Protein AF-A0A8K0CEU7-F1 (afdb_monomer_lite)

InterPro domains:
  IPR009057 Homedomain-like superfamily [SSF46689] (6-70)
  IPR036388 Winged helix-like DNA-binding domain superfamily [G3DSA:1.10.10.10] (8-82)

Organism: Ignelater luminosus (NCBI:txid2038154)

Foldseek 3Di:
DDPLLVVLLVQLVVVCVVPVPDDLVVSCVVSVHDSVSSVVSVVVVVLVVCVVVPDPPSDRDPPPVVVVVVVVVVVVVVVVVVVVVVVVVVVVVVVVVVVVVVVVVVVVVVVVVVD

Secondary structure (DSSP, 8-state):
--HHHHHHHHHHHHHHHH-TT--HHHHHHHTTS-HHHHHHHHHHHHHHHHHTTS-TTSS----HHHHHHHHHHHHHHHHHHHHHHHHHHHHHHHHHHHHHHHHHHHHHHHHHTT-

Sequence (115 aa):
MSSNEQDVRQTVLRKWTENPLIATSELAKICKTSQRTVQRCLKKFRNTATIDRKSRDGRPTRSSDKIIEKKKRRKKYQGLKDATEKEQQQNNLNKKKYQDKGFLAVHLKYLMARK

Radius of gyration: 35.8 Å; chains: 1; bounding box: 64×27×102 Å

Structure (mmCIF, N/CA/C/O backbone):
data_AF-A0A8K0CEU7-F1
#
_entry.id   AF-A0A8K0CEU7-F1
#
loop_
_atom_site.group_PDB
_atom_site.id
_atom_site.type_symbol
_atom_site.label_atom_id
_atom_site.label_alt_id
_atom_site.label_comp_id
_atom_site.label_asym_id
_atom_site.label_entity_id
_atom_site.label_seq_id
_atom_site.pdbx_PDB_ins_code
_atom_site.Cartn_x
_atom_site.Cartn_y
_atom_site.Cartn_z
_atom_site.occupancy
_atom_site.B_iso_or_equiv
_atom_site.auth_seq_id
_atom_site.auth_comp_id
_atom_site.auth_asym_id
_atom_site.auth_atom_id
_atom_site.pdbx_PDB_model_num
ATOM 1 N N . MET A 1 1 ? -4.182 11.017 26.490 1.00 53.59 1 MET A N 1
ATOM 2 C CA . MET A 1 1 ? -5.138 9.941 26.129 1.00 53.59 1 MET A CA 1
ATOM 3 C C . MET A 1 1 ? -5.814 9.523 27.425 1.00 53.59 1 MET A C 1
ATOM 5 O O . MET A 1 1 ? -5.095 9.398 28.403 1.00 53.59 1 MET A O 1
ATOM 9 N N . SER A 1 2 ? -7.141 9.399 27.468 1.00 62.91 2 SER A N 1
ATOM 10 C CA . SER A 1 2 ? -7.864 8.994 28.690 1.00 62.91 2 SER A CA 1
ATOM 11 C C . SER A 1 2 ? -7.559 7.527 29.029 1.00 62.91 2 SER A C 1
ATOM 13 O O . SER A 1 2 ? -7.484 6.722 28.098 1.00 62.91 2 SER A O 1
ATOM 15 N N . SER A 1 3 ? -7.388 7.171 30.312 1.00 68.06 3 SER A N 1
ATOM 16 C CA . SER A 1 3 ? -7.078 5.793 30.756 1.00 68.06 3 SER A CA 1
ATOM 17 C C . SER A 1 3 ? -8.028 4.753 30.152 1.00 68.06 3 SER A C 1
ATOM 19 O O . SER A 1 3 ? -7.581 3.728 29.645 1.00 68.06 3 SER A O 1
ATOM 21 N N . ASN A 1 4 ? -9.316 5.090 30.035 1.00 75.81 4 ASN A N 1
ATOM 22 C CA . ASN A 1 4 ? -10.337 4.217 29.449 1.00 75.81 4 ASN A CA 1
ATOM 23 C C . ASN A 1 4 ? -10.050 3.806 27.990 1.00 75.81 4 ASN A C 1
ATOM 25 O O . ASN A 1 4 ? -10.411 2.712 27.561 1.00 75.81 4 ASN A O 1
ATOM 29 N N . GLU A 1 5 ? -9.404 4.661 27.186 1.00 73.00 5 GLU A N 1
ATOM 30 C CA . GLU A 1 5 ? -9.099 4.318 25.789 1.00 73.00 5 GLU A CA 1
ATOM 31 C C . GLU A 1 5 ?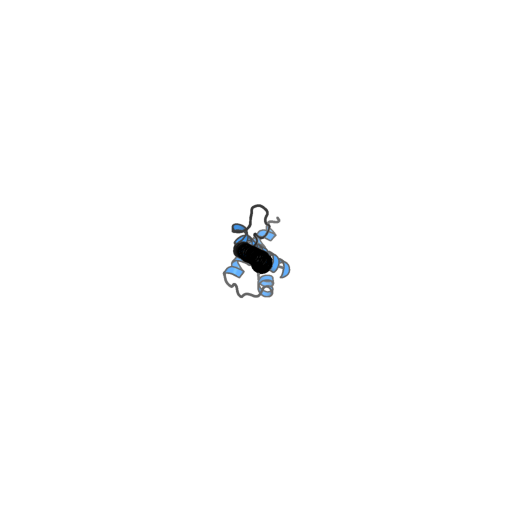 -7.959 3.301 25.662 1.00 73.00 5 GLU A C 1
ATOM 33 O O . GLU A 1 5 ? -7.888 2.580 24.660 1.00 73.00 5 GLU A O 1
ATOM 38 N N . GLN A 1 6 ? -7.036 3.269 26.627 1.00 76.62 6 GLN A N 1
ATOM 39 C CA . GLN A 1 6 ? -5.931 2.313 26.621 1.00 76.62 6 GLN A CA 1
ATOM 40 C C . GLN A 1 6 ? -6.424 0.915 26.996 1.00 76.62 6 GLN A C 1
ATOM 42 O O . GLN A 1 6 ? -6.077 -0.047 26.306 1.00 76.62 6 GLN A O 1
ATOM 47 N N . ASP A 1 7 ? -7.319 0.820 27.977 1.00 83.81 7 ASP A N 1
ATOM 48 C CA . ASP A 1 7 ? -7.909 -0.448 28.415 1.00 83.81 7 ASP A CA 1
ATOM 49 C C . ASP A 1 7 ? -8.735 -1.103 27.304 1.00 83.81 7 ASP A C 1
ATOM 51 O O . ASP A 1 7 ? -8.576 -2.292 27.006 1.00 83.81 7 ASP A O 1
ATOM 55 N N . VAL A 1 8 ? -9.539 -0.312 26.582 1.00 84.56 8 VAL A N 1
ATOM 56 C CA . VAL A 1 8 ? -10.292 -0.803 25.416 1.00 84.56 8 VAL A CA 1
ATOM 57 C C . VAL A 1 8 ? -9.346 -1.362 24.353 1.00 84.56 8 VAL A C 1
ATOM 59 O O . VAL A 1 8 ? -9.601 -2.427 23.792 1.00 84.56 8 VAL A O 1
ATOM 62 N N . ARG A 1 9 ? -8.230 -0.679 24.075 1.00 85.69 9 ARG A N 1
ATOM 63 C CA . ARG A 1 9 ? -7.254 -1.146 23.079 1.00 85.69 9 ARG A CA 1
ATOM 64 C C . ARG A 1 9 ? -6.617 -2.471 23.464 1.00 85.69 9 ARG A C 1
ATOM 66 O O . ARG A 1 9 ? -6.532 -3.346 22.607 1.00 85.69 9 ARG A O 1
ATOM 73 N N . GLN A 1 10 ? -6.171 -2.607 24.711 1.00 87.06 10 GLN A N 1
ATOM 74 C CA . GLN A 1 10 ? -5.557 -3.842 25.203 1.00 87.06 10 GLN A CA 1
ATOM 75 C C . GLN A 1 10 ? -6.535 -5.014 25.113 1.00 87.06 10 GLN A C 1
ATOM 77 O O . GLN A 1 10 ? -6.199 -6.077 24.593 1.00 87.06 10 GLN A O 1
ATOM 82 N N . THR A 1 11 ? -7.779 -4.784 25.529 1.00 89.31 11 THR A N 1
ATOM 83 C CA . THR A 1 11 ? -8.832 -5.802 25.499 1.00 89.31 11 THR A CA 1
ATOM 84 C C . THR A 1 11 ? -9.160 -6.245 24.069 1.00 89.31 11 THR A C 1
ATOM 86 O O . THR A 1 11 ? -9.226 -7.445 23.799 1.00 89.31 11 THR A O 1
ATOM 89 N N . VAL A 1 12 ? -9.301 -5.293 23.133 1.00 89.69 12 VAL A N 1
ATOM 90 C CA . VAL A 1 12 ? -9.508 -5.588 21.702 1.00 89.69 12 VAL A CA 1
ATOM 91 C C . VAL A 1 12 ? -8.343 -6.401 21.146 1.00 89.69 12 VAL A C 1
ATOM 93 O O . VAL A 1 12 ? -8.565 -7.365 20.414 1.00 89.69 12 VAL A O 1
ATOM 96 N N . LEU A 1 13 ? -7.110 -6.024 21.492 1.00 88.44 13 LEU A N 1
ATOM 97 C CA . LEU A 1 13 ? -5.918 -6.696 20.998 1.00 88.44 13 LEU A CA 1
ATOM 98 C C . LEU A 1 13 ? -5.857 -8.146 21.468 1.00 88.44 13 LEU A C 1
ATOM 100 O O . LEU A 1 13 ? -5.720 -9.044 20.644 1.00 88.44 13 LEU A O 1
ATOM 104 N N . ARG A 1 14 ? -6.022 -8.362 22.774 1.00 90.69 14 ARG A N 1
ATOM 105 C CA . ARG A 1 14 ? -5.985 -9.686 23.388 1.00 90.69 14 ARG A CA 1
ATOM 106 C C . ARG A 1 14 ? -7.029 -10.621 22.771 1.00 90.69 14 ARG A C 1
ATOM 108 O O . ARG A 1 14 ? -6.719 -11.756 22.423 1.00 90.69 14 ARG A O 1
ATOM 115 N N . LYS A 1 15 ? -8.262 -10.139 22.588 1.00 89.75 15 LYS A N 1
ATOM 116 C CA . LYS A 1 15 ? -9.337 -10.944 21.989 1.00 89.75 15 LYS A CA 1
ATOM 117 C C . LYS A 1 15 ? -9.082 -11.261 20.521 1.00 89.75 15 LYS A C 1
ATOM 119 O O . LYS A 1 15 ? -9.348 -12.374 20.082 1.00 89.75 15 LYS A O 1
ATOM 124 N N . TRP A 1 16 ? -8.522 -10.311 19.779 1.00 89.06 16 TRP A N 1
ATOM 125 C CA . TRP A 1 16 ? -8.147 -10.531 18.387 1.00 89.06 16 TRP A CA 1
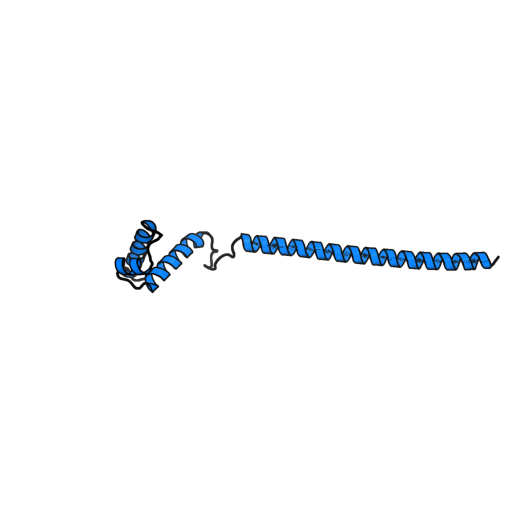ATOM 126 C C . TRP A 1 16 ? -6.959 -11.497 18.237 1.00 89.06 16 TRP A C 1
ATOM 128 O O . TRP A 1 16 ? -6.926 -12.261 17.279 1.00 89.06 16 TRP A O 1
ATOM 138 N N . THR A 1 17 ? -6.011 -11.519 19.181 1.00 86.38 17 THR A N 1
ATOM 139 C CA . THR A 1 17 ? -4.923 -12.515 19.190 1.00 86.38 17 THR A CA 1
ATOM 140 C C . THR A 1 17 ? -5.397 -13.914 19.579 1.00 86.38 17 THR A C 1
ATOM 142 O O . THR A 1 17 ? -4.877 -14.885 19.042 1.00 86.38 17 THR A O 1
ATOM 145 N N . GLU A 1 18 ? -6.387 -14.026 20.473 1.00 90.00 18 GLU A N 1
ATOM 146 C CA . GLU A 1 18 ? -7.012 -15.308 20.844 1.00 90.00 18 GLU A CA 1
ATOM 147 C C . GLU A 1 18 ? -7.818 -15.903 19.670 1.00 90.00 18 GLU A C 1
ATOM 149 O O . GLU A 1 18 ? -7.793 -17.112 19.456 1.00 90.00 18 GLU A O 1
ATOM 154 N N . ASN A 1 19 ? -8.511 -15.068 18.885 1.00 89.94 19 ASN A N 1
ATOM 155 C CA . ASN A 1 19 ? -9.256 -15.499 17.700 1.00 89.94 19 ASN A CA 1
ATOM 156 C C . ASN A 1 19 ? -9.193 -14.439 16.576 1.00 89.94 19 ASN A C 1
ATOM 158 O O . ASN A 1 19 ? -10.005 -13.511 16.561 1.00 89.94 19 ASN A O 1
ATOM 162 N N . PRO A 1 20 ? -8.279 -14.568 15.598 1.00 85.38 20 PRO A N 1
ATOM 163 C CA . PRO A 1 20 ? -8.089 -13.559 14.553 1.00 85.38 20 PRO A CA 1
ATOM 164 C C . PRO A 1 20 ? -9.201 -13.526 13.493 1.00 85.38 20 PRO A C 1
ATOM 166 O O . PRO A 1 20 ? -9.271 -12.561 12.726 1.00 85.38 20 PRO A O 1
ATOM 169 N N . LEU A 1 21 ? -10.059 -14.553 13.442 1.00 88.69 21 LEU A N 1
ATOM 170 C CA . LEU A 1 21 ? -11.176 -14.664 12.497 1.00 88.69 21 LEU A CA 1
ATOM 171 C C . LEU A 1 21 ? -12.465 -14.011 13.012 1.00 88.69 21 LEU A C 1
ATOM 173 O O . LEU A 1 21 ? -13.439 -13.912 12.267 1.00 88.69 21 LEU A O 1
ATOM 177 N N . ILE A 1 22 ? -12.474 -13.550 14.265 1.00 90.19 22 ILE A N 1
ATOM 178 C CA . ILE A 1 22 ? -13.647 -12.925 14.872 1.00 90.19 22 ILE A CA 1
ATOM 179 C C . ILE A 1 22 ? -14.091 -11.679 14.091 1.00 90.19 22 ILE A C 1
ATOM 181 O O . ILE A 1 22 ? -13.287 -10.822 13.695 1.00 90.19 22 ILE A O 1
ATOM 185 N N . ALA A 1 23 ? -15.401 -11.548 13.886 1.00 91.62 23 ALA A N 1
ATOM 186 C CA . ALA A 1 23 ? -15.954 -10.395 13.199 1.00 91.62 23 ALA A CA 1
ATOM 187 C C . ALA A 1 23 ? -15.790 -9.122 14.045 1.00 91.62 23 ALA A C 1
ATOM 189 O O . ALA A 1 23 ? -15.964 -9.108 15.265 1.00 91.62 23 ALA A O 1
ATOM 190 N N . THR A 1 24 ? -15.514 -7.993 13.386 1.00 90.12 24 THR A N 1
ATOM 191 C CA . THR A 1 24 ? -15.365 -6.697 14.083 1.00 90.12 24 THR A CA 1
ATOM 192 C C . THR A 1 24 ? -16.635 -6.254 14.817 1.00 90.12 24 THR A C 1
ATOM 194 O O . THR A 1 24 ? -16.544 -5.516 15.796 1.00 90.12 24 THR A O 1
ATOM 197 N N . SER A 1 25 ? -17.805 -6.706 14.363 1.00 92.38 25 SER A N 1
ATOM 198 C CA . SER A 1 25 ? -19.098 -6.496 15.018 1.00 92.38 25 SER A CA 1
ATOM 199 C C . SER A 1 25 ? -19.213 -7.259 16.341 1.00 92.38 25 SER A C 1
ATOM 201 O O . SER A 1 25 ? -19.764 -6.731 17.302 1.00 92.38 25 SER A O 1
ATOM 203 N N . GLU A 1 26 ? -18.670 -8.471 16.425 1.00 91.44 26 GLU A N 1
ATOM 204 C CA . GLU A 1 26 ? -18.671 -9.275 17.651 1.00 91.44 26 GLU A CA 1
ATOM 205 C C . GLU A 1 26 ? -17.654 -8.749 18.663 1.00 91.44 26 GLU A C 1
ATOM 207 O O . GLU A 1 26 ? -17.986 -8.570 19.833 1.00 91.44 26 GLU A O 1
ATOM 212 N N . LEU A 1 27 ? -16.458 -8.372 18.202 1.00 90.56 27 LEU A N 1
ATOM 213 C CA . LEU A 1 27 ? -15.470 -7.666 19.026 1.00 90.56 27 LEU A CA 1
ATOM 214 C C . LEU A 1 27 ? -16.038 -6.383 19.638 1.00 90.56 27 LEU A C 1
ATOM 216 O O . LEU A 1 27 ? -15.782 -6.085 20.801 1.00 90.56 27 LEU A O 1
ATOM 220 N N . ALA A 1 28 ? -16.823 -5.628 18.868 1.00 92.38 28 ALA A N 1
ATOM 221 C CA . ALA A 1 28 ? -17.466 -4.408 19.346 1.00 92.38 28 ALA A CA 1
ATOM 222 C C . ALA A 1 28 ? -18.423 -4.688 20.517 1.00 92.38 28 ALA A C 1
ATOM 224 O O . ALA A 1 28 ? -18.389 -3.968 21.517 1.00 92.38 28 ALA A O 1
ATOM 225 N N . LYS A 1 29 ? -19.207 -5.773 20.431 1.00 91.81 29 LYS A N 1
ATOM 226 C CA . LYS A 1 29 ? -20.104 -6.222 21.509 1.00 91.81 29 LYS A CA 1
ATOM 227 C C . LYS A 1 29 ? -19.321 -6.644 22.753 1.00 91.81 29 LYS A C 1
ATOM 229 O O . LYS A 1 29 ? -19.623 -6.170 23.844 1.00 91.81 29 LYS A O 1
ATOM 234 N N . ILE A 1 30 ? -18.287 -7.473 22.586 1.00 89.06 30 ILE A N 1
ATOM 235 C CA . ILE A 1 30 ? -17.451 -7.973 23.693 1.00 89.06 30 ILE A CA 1
ATOM 236 C C . ILE A 1 30 ? -16.764 -6.813 24.421 1.00 89.06 30 ILE A C 1
ATOM 238 O O . ILE A 1 30 ? -16.757 -6.755 25.648 1.00 89.06 30 ILE A O 1
ATOM 242 N N . CYS A 1 31 ? -16.214 -5.862 23.668 1.00 87.88 31 CYS A N 1
ATOM 243 C CA . CYS A 1 31 ? -15.500 -4.717 24.222 1.00 87.88 31 CYS A CA 1
ATOM 244 C C . CYS A 1 31 ? -16.419 -3.545 24.600 1.00 87.88 31 CYS A C 1
ATOM 246 O O . CYS A 1 31 ? -15.900 -2.493 24.964 1.00 87.88 31 CYS A O 1
ATOM 248 N N . LYS A 1 32 ? -17.750 -3.687 24.486 1.00 90.25 32 LYS A N 1
ATOM 249 C CA . LYS A 1 32 ? -18.745 -2.627 24.745 1.00 90.25 32 LYS A CA 1
ATOM 250 C C . LYS A 1 32 ? -18.391 -1.290 24.074 1.00 90.25 32 LYS A C 1
ATOM 252 O O . LYS A 1 32 ? -18.521 -0.223 24.667 1.00 90.25 32 LYS A O 1
ATOM 257 N N . THR A 1 33 ? -17.905 -1.341 22.834 1.00 89.56 33 THR A N 1
ATOM 258 C CA . THR A 1 33 ? -17.466 -0.155 22.080 1.00 89.56 33 THR A CA 1
ATOM 259 C C . THR A 1 33 ? -18.031 -0.153 20.667 1.00 89.56 33 THR A C 1
ATOM 261 O O . THR A 1 33 ? -18.583 -1.142 20.197 1.00 89.56 33 THR A O 1
ATOM 264 N N . SER A 1 34 ? -17.901 0.970 19.956 1.00 92.44 34 SER A N 1
ATOM 265 C CA . SER A 1 34 ? -18.332 1.032 18.559 1.00 92.44 34 SER A CA 1
ATOM 266 C C . SER A 1 34 ? -17.427 0.191 17.651 1.00 92.44 34 SER A C 1
ATOM 268 O O . SER A 1 34 ? -16.202 0.156 17.813 1.00 92.44 34 SER A O 1
ATOM 270 N N . GLN A 1 35 ? -18.007 -0.401 16.606 1.00 92.62 35 GLN A N 1
ATOM 271 C CA . GLN A 1 35 ? -17.249 -1.110 15.570 1.00 92.62 35 GLN A CA 1
ATOM 272 C C . GLN A 1 35 ? -16.184 -0.212 14.920 1.00 92.62 35 GLN A C 1
ATOM 274 O O . GLN A 1 35 ? -15.084 -0.666 14.605 1.00 92.62 35 GLN A O 1
ATOM 279 N N . ARG A 1 36 ? -16.469 1.090 14.781 1.00 92.00 36 ARG A N 1
ATOM 280 C CA . ARG A 1 36 ? -15.520 2.080 14.255 1.00 92.00 36 ARG A CA 1
ATOM 281 C C . ARG A 1 36 ? -14.300 2.239 15.167 1.00 92.00 36 ARG A C 1
ATOM 283 O O . ARG A 1 36 ? -13.178 2.348 14.669 1.00 92.00 36 ARG A O 1
ATOM 290 N N . THR A 1 37 ? -14.495 2.206 16.486 1.00 90.06 37 THR A N 1
ATOM 291 C CA . THR A 1 37 ? -13.406 2.219 17.474 1.00 90.06 37 THR A CA 1
ATOM 292 C C . THR A 1 37 ? -12.541 0.971 17.335 1.00 90.06 37 THR A C 1
ATOM 294 O O . THR A 1 37 ? -11.321 1.096 17.217 1.00 90.06 37 THR A O 1
ATOM 297 N N . VAL A 1 38 ? -13.154 -0.214 17.256 1.00 90.81 38 VAL A N 1
ATOM 298 C CA . VAL A 1 38 ? -12.448 -1.492 17.054 1.00 90.81 38 VAL A CA 1
ATOM 299 C C . VAL A 1 38 ? -11.633 -1.473 15.759 1.00 90.81 38 VAL A C 1
ATOM 301 O O . VAL A 1 38 ? -10.428 -1.718 15.785 1.00 90.81 38 VAL A O 1
ATOM 304 N N . GLN A 1 39 ? -12.239 -1.087 14.631 1.00 90.69 39 GLN A N 1
ATOM 305 C CA . GLN A 1 39 ? -11.542 -0.969 13.344 1.00 90.69 39 GLN A CA 1
ATOM 306 C C . GLN A 1 39 ? -10.355 -0.005 13.416 1.00 90.69 39 GLN A C 1
ATOM 308 O O . GLN A 1 39 ? -9.277 -0.295 12.892 1.00 90.69 39 GLN A O 1
ATOM 313 N N . ARG A 1 40 ? -10.521 1.142 14.088 1.00 88.50 40 ARG A N 1
ATOM 314 C CA . ARG A 1 40 ? -9.436 2.109 14.292 1.00 88.50 40 ARG A CA 1
ATOM 315 C C . ARG A 1 40 ? -8.309 1.510 15.137 1.00 88.50 40 ARG A C 1
ATOM 317 O O . ARG A 1 40 ? -7.146 1.751 14.813 1.00 88.50 40 ARG A O 1
ATOM 324 N N . CYS A 1 41 ? -8.628 0.729 16.169 1.00 87.81 41 CYS A N 1
ATOM 325 C CA . CYS A 1 41 ? -7.647 0.041 17.011 1.00 87.81 41 CYS A CA 1
ATOM 326 C C . CYS A 1 41 ? -6.873 -1.018 16.218 1.00 87.81 41 CYS A C 1
ATOM 328 O O . CYS A 1 41 ? -5.645 -0.972 16.192 1.00 87.81 41 CYS A O 1
ATOM 330 N N . LEU A 1 42 ? -7.568 -1.881 15.473 1.00 87.00 42 LEU A N 1
ATOM 331 C CA . LEU A 1 42 ? -6.946 -2.903 14.624 1.00 87.00 42 LEU A CA 1
ATOM 332 C C . LEU A 1 42 ? -6.082 -2.287 13.513 1.00 87.00 42 LEU A C 1
ATOM 334 O O . LEU A 1 42 ? -4.977 -2.754 13.242 1.00 87.00 42 LEU A O 1
ATOM 338 N N . LYS A 1 43 ? -6.536 -1.186 12.896 1.00 85.81 43 LYS A N 1
ATOM 339 C CA . LYS A 1 43 ? -5.750 -0.440 11.901 1.00 85.81 43 LYS A CA 1
ATOM 340 C C . LYS A 1 43 ? -4.488 0.159 12.516 1.00 85.81 43 LYS A C 1
ATOM 342 O O . LYS A 1 43 ? -3.442 0.143 11.872 1.00 85.81 43 LYS A O 1
ATOM 347 N N . LYS A 1 44 ? -4.569 0.698 13.737 1.00 82.88 44 LYS A N 1
ATOM 348 C CA . LYS A 1 44 ? -3.389 1.180 14.466 1.00 82.88 44 LYS A CA 1
ATOM 349 C C . LYS A 1 44 ? -2.438 0.033 14.782 1.00 82.88 44 LYS A C 1
ATOM 351 O O . LYS A 1 44 ? -1.266 0.195 14.491 1.00 82.88 44 LYS A O 1
ATOM 356 N N . PHE A 1 45 ? -2.934 -1.111 15.250 1.00 78.31 45 PHE A N 1
ATOM 357 C CA . PHE A 1 45 ? -2.104 -2.275 15.560 1.00 78.31 45 PHE A CA 1
ATOM 358 C C . PHE A 1 45 ? -1.368 -2.837 14.333 1.00 78.31 45 PHE A C 1
ATOM 360 O O . PHE A 1 45 ? -0.151 -3.006 14.346 1.00 78.31 45 PHE A O 1
ATOM 367 N N . ARG A 1 46 ? -2.082 -3.038 13.217 1.00 75.00 46 ARG A N 1
ATOM 368 C CA . ARG A 1 46 ? -1.464 -3.421 11.936 1.00 75.00 46 ARG A CA 1
ATOM 369 C C . ARG A 1 46 ? -0.417 -2.410 11.486 1.00 75.00 46 ARG A C 1
ATOM 371 O O . ARG A 1 46 ? 0.622 -2.791 10.951 1.00 75.00 46 ARG A O 1
ATOM 378 N N . ASN A 1 47 ? -0.693 -1.124 11.699 1.00 67.19 47 ASN A N 1
ATOM 379 C CA . ASN A 1 47 ? 0.261 -0.072 11.400 1.00 67.19 47 ASN A CA 1
ATOM 380 C C . ASN A 1 47 ? 1.452 -0.082 12.355 1.00 67.19 47 ASN A C 1
ATOM 382 O O . ASN A 1 47 ? 2.540 0.113 11.853 1.00 67.19 47 ASN A O 1
ATOM 386 N N . THR A 1 48 ? 1.306 -0.335 13.659 1.00 63.75 48 THR A N 1
ATOM 387 C CA . THR A 1 48 ? 2.430 -0.372 14.612 1.00 63.75 48 THR A CA 1
ATOM 388 C C . THR A 1 48 ? 3.350 -1.557 14.365 1.00 63.75 48 THR A C 1
ATOM 390 O O . THR A 1 48 ? 4.553 -1.355 14.287 1.00 63.75 48 THR A O 1
ATOM 393 N N . ALA A 1 49 ? 2.805 -2.740 14.062 1.00 55.00 49 ALA A N 1
ATOM 394 C CA . ALA A 1 49 ? 3.606 -3.884 13.612 1.00 55.00 49 ALA A CA 1
ATOM 395 C C . ALA A 1 49 ? 4.339 -3.621 12.276 1.00 55.00 49 ALA A C 1
ATOM 397 O O . ALA A 1 49 ? 5.340 -4.258 11.966 1.00 55.00 49 ALA A O 1
ATOM 398 N N . THR A 1 50 ? 3.858 -2.665 11.469 1.00 47.62 50 THR A N 1
ATOM 399 C CA . THR A 1 50 ? 4.574 -2.171 10.281 1.00 47.62 50 THR A CA 1
ATOM 400 C C . THR A 1 50 ? 5.361 -0.880 10.522 1.00 47.62 50 THR A C 1
ATOM 402 O O . THR A 1 50 ? 6.094 -0.482 9.622 1.00 47.62 50 THR A O 1
ATOM 405 N N . ILE A 1 51 ? 5.244 -0.217 11.680 1.00 46.12 51 ILE A N 1
ATOM 406 C CA . ILE A 1 51 ? 5.942 1.042 11.995 1.00 46.12 51 ILE A CA 1
ATOM 407 C C . ILE A 1 51 ? 7.393 0.774 12.379 1.00 46.12 51 ILE A C 1
ATOM 409 O O . ILE A 1 51 ? 8.226 1.585 12.003 1.00 46.12 51 ILE A O 1
ATOM 413 N N . ASP A 1 52 ? 7.732 -0.399 12.920 1.00 48.34 52 ASP A N 1
ATOM 414 C CA . ASP A 1 52 ? 9.142 -0.820 13.026 1.00 48.34 52 ASP A CA 1
ATOM 415 C C . ASP A 1 52 ? 9.842 -0.871 11.653 1.00 48.34 52 ASP A C 1
ATOM 417 O O . ASP A 1 52 ? 11.064 -0.823 11.557 1.00 48.34 52 ASP A O 1
ATOM 421 N N . ARG A 1 53 ? 9.070 -0.908 10.555 1.00 50.19 53 ARG A N 1
ATOM 422 C CA . ARG A 1 53 ? 9.571 -0.799 9.175 1.00 50.19 53 ARG A CA 1
ATOM 423 C C . ARG A 1 53 ? 9.370 0.583 8.538 1.00 50.19 53 ARG A C 1
ATOM 425 O O . ARG A 1 53 ? 9.803 0.780 7.399 1.00 50.19 53 ARG A O 1
ATOM 432 N N . LYS A 1 54 ? 8.701 1.532 9.203 1.00 47.03 54 LYS A N 1
ATOM 433 C CA . LYS A 1 54 ? 8.443 2.890 8.690 1.00 47.03 54 LYS A CA 1
ATOM 434 C C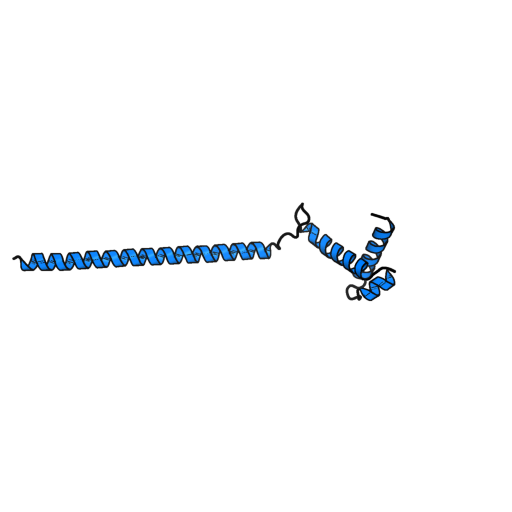 . LYS A 1 54 ? 9.435 3.883 9.285 1.00 47.03 54 LYS A C 1
ATOM 436 O O . LYS A 1 54 ? 9.805 3.804 10.445 1.00 47.03 54 LYS A O 1
ATOM 441 N N . SER A 1 55 ? 9.883 4.808 8.442 1.00 52.16 55 SER A N 1
ATOM 442 C CA . SER A 1 55 ? 10.881 5.820 8.774 1.00 52.16 55 SER A CA 1
ATOM 443 C C . SER A 1 55 ? 10.415 6.758 9.893 1.00 52.16 55 SER A C 1
ATOM 445 O O . SER A 1 55 ? 9.224 6.838 10.203 1.00 52.16 55 SER A O 1
ATOM 447 N N . ARG A 1 56 ? 11.381 7.516 10.426 1.00 54.88 56 ARG A N 1
ATOM 448 C CA . ARG A 1 56 ? 11.300 8.494 11.530 1.00 54.88 56 ARG A CA 1
ATOM 449 C C . ARG A 1 56 ? 10.080 9.444 11.511 1.00 54.88 56 ARG A C 1
ATOM 451 O O . ARG A 1 56 ? 9.714 9.954 12.560 1.00 54.88 56 ARG A O 1
ATOM 458 N N . ASP A 1 57 ? 9.411 9.611 10.366 1.00 57.97 57 ASP A N 1
ATOM 459 C CA . ASP A 1 57 ? 8.323 10.579 10.140 1.00 57.97 57 ASP A CA 1
ATOM 460 C C . ASP A 1 57 ? 6.910 9.953 10.065 1.00 57.97 57 ASP A C 1
ATOM 462 O O . ASP A 1 57 ? 5.950 10.607 9.655 1.00 57.97 57 ASP A O 1
ATOM 466 N N . GLY A 1 58 ? 6.748 8.658 10.368 1.00 50.19 58 GLY A N 1
ATOM 467 C CA . GLY A 1 58 ? 5.432 7.993 10.420 1.00 50.19 58 GLY A CA 1
ATOM 468 C C . GLY A 1 58 ? 4.735 7.786 9.063 1.00 50.19 58 GLY A C 1
ATOM 469 O O . GLY A 1 58 ? 3.648 7.200 8.995 1.00 50.19 58 GLY A O 1
ATOM 470 N N . ARG A 1 59 ? 5.353 8.209 7.953 1.00 54.59 59 ARG A N 1
ATOM 471 C CA . ARG A 1 59 ? 4.883 7.883 6.603 1.00 54.59 59 ARG A CA 1
ATOM 472 C C . ARG A 1 59 ? 5.136 6.402 6.310 1.00 54.59 59 ARG A C 1
ATOM 474 O O . ARG A 1 59 ? 6.200 5.889 6.647 1.00 54.59 59 ARG A O 1
ATOM 481 N N . PRO A 1 60 ? 4.202 5.698 5.642 1.00 53.75 60 PRO A N 1
ATOM 482 C CA . PRO A 1 60 ? 4.501 4.389 5.091 1.00 53.75 60 PRO A CA 1
ATOM 483 C C . PRO A 1 60 ? 5.733 4.501 4.195 1.00 53.75 60 PRO A C 1
ATOM 485 O O . PRO A 1 60 ? 5.675 5.142 3.144 1.00 53.75 60 PRO A O 1
ATOM 488 N N . THR A 1 61 ? 6.844 3.891 4.607 1.00 53.59 61 THR A N 1
ATOM 489 C CA . THR A 1 61 ? 7.950 3.601 3.704 1.00 53.59 61 THR A CA 1
ATOM 490 C C . THR A 1 61 ? 7.337 2.844 2.538 1.00 53.59 61 THR A C 1
ATOM 492 O O . THR A 1 61 ? 6.656 1.829 2.714 1.00 53.59 61 THR A O 1
ATOM 495 N N . ARG A 1 62 ? 7.481 3.394 1.324 1.00 55.69 62 ARG A N 1
ATOM 496 C CA . ARG A 1 62 ? 7.201 2.628 0.105 1.00 55.69 62 ARG A CA 1
ATOM 497 C C . ARG A 1 62 ? 7.924 1.300 0.291 1.00 55.69 62 ARG A C 1
ATOM 499 O O . ARG A 1 62 ? 9.123 1.336 0.559 1.00 55.69 62 ARG A O 1
ATOM 506 N N . SER A 1 63 ? 7.197 0.182 0.207 1.00 58.31 63 SER A N 1
ATOM 507 C CA . SER A 1 63 ? 7.799 -1.142 0.366 1.00 58.31 63 SER A CA 1
ATOM 508 C C . SER A 1 63 ? 9.079 -1.195 -0.460 1.00 58.31 63 SER A C 1
ATOM 510 O O . SER A 1 63 ? 9.103 -0.715 -1.602 1.00 58.31 63 SER A O 1
ATOM 512 N N . SER A 1 64 ? 10.149 -1.702 0.146 1.00 59.38 64 SER A N 1
ATOM 513 C CA . SER A 1 64 ? 11.467 -1.858 -0.475 1.00 59.38 64 SER A CA 1
ATOM 514 C C . SER A 1 64 ? 11.346 -2.410 -1.899 1.00 59.38 64 SER A C 1
ATOM 516 O O . SER A 1 64 ? 11.977 -1.892 -2.819 1.00 59.38 64 SER A O 1
ATOM 518 N N . ASP A 1 65 ? 10.417 -3.341 -2.106 1.00 59.19 65 ASP A N 1
ATOM 519 C CA . ASP A 1 65 ? 10.112 -3.974 -3.390 1.00 59.19 65 ASP A CA 1
ATOM 520 C C . ASP A 1 65 ? 9.684 -2.978 -4.473 1.00 59.19 65 ASP A C 1
ATOM 522 O O . ASP A 1 65 ? 10.216 -3.012 -5.581 1.00 59.19 65 ASP A O 1
ATOM 526 N N . LYS A 1 66 ? 8.814 -2.007 -4.156 1.00 65.31 66 LYS A N 1
ATOM 527 C CA . LYS A 1 66 ? 8.372 -0.977 -5.118 1.00 65.31 66 LYS A CA 1
ATOM 528 C C . LYS A 1 66 ? 9.507 -0.030 -5.509 1.00 65.31 66 LYS A C 1
ATOM 530 O O . LYS A 1 66 ? 9.529 0.498 -6.622 1.00 65.31 66 LYS A O 1
ATOM 535 N N . ILE A 1 67 ? 10.452 0.215 -4.600 1.00 67.50 67 ILE A N 1
ATOM 536 C CA . ILE A 1 67 ? 11.638 1.039 -4.877 1.00 67.50 67 ILE A CA 1
ATOM 537 C C . ILE A 1 67 ? 12.615 0.262 -5.766 1.00 67.50 67 ILE A C 1
ATOM 539 O O . ILE A 1 67 ? 13.121 0.813 -6.747 1.00 67.50 67 ILE A O 1
ATOM 543 N N . ILE A 1 68 ? 12.846 -1.016 -5.453 1.00 70.06 68 ILE A N 1
ATOM 544 C CA . ILE A 1 68 ? 13.702 -1.922 -6.226 1.00 70.06 68 ILE A CA 1
ATOM 545 C C . ILE A 1 68 ? 13.151 -2.092 -7.644 1.00 70.06 68 ILE A C 1
ATOM 547 O O . ILE A 1 68 ? 13.893 -1.936 -8.613 1.00 70.06 68 ILE A O 1
ATOM 551 N N . GLU A 1 69 ? 11.849 -2.325 -7.790 1.00 74.56 69 GLU A N 1
ATOM 552 C CA . GLU A 1 69 ? 11.184 -2.476 -9.085 1.00 74.56 69 GLU A CA 1
ATOM 553 C C . GLU A 1 69 ? 11.290 -1.199 -9.932 1.00 74.56 69 GLU A C 1
ATOM 555 O O . GLU A 1 69 ? 11.660 -1.249 -11.108 1.00 74.56 69 GLU A O 1
ATOM 560 N N . LYS A 1 70 ? 11.080 -0.024 -9.322 1.00 75.50 70 LYS A N 1
ATOM 561 C CA . LYS A 1 70 ? 11.259 1.266 -10.004 1.00 75.50 70 LYS A CA 1
ATOM 562 C C . LYS A 1 70 ? 12.710 1.487 -10.450 1.00 75.50 70 LYS A C 1
ATOM 564 O O . LYS A 1 70 ? 12.931 2.004 -11.547 1.00 75.50 70 LYS A O 1
ATOM 569 N N . LYS A 1 71 ? 13.703 1.083 -9.644 1.00 72.00 71 LYS A N 1
ATOM 570 C CA . LYS A 1 71 ? 15.129 1.131 -10.024 1.00 72.00 71 LYS A CA 1
ATOM 571 C C . LYS A 1 71 ? 15.446 0.165 -11.173 1.00 72.00 71 LYS A C 1
ATOM 573 O O . LYS A 1 71 ? 16.121 0.574 -12.116 1.00 72.00 71 LYS A O 1
ATOM 578 N N . LYS A 1 72 ? 14.926 -1.069 -11.140 1.00 74.31 72 LYS A N 1
ATOM 579 C CA . LYS A 1 72 ? 15.074 -2.058 -12.227 1.00 74.31 72 LYS A CA 1
ATOM 580 C C . LYS A 1 72 ? 14.490 -1.536 -13.542 1.00 74.31 72 LYS A C 1
ATOM 582 O O . LYS A 1 72 ? 15.170 -1.573 -14.564 1.00 74.31 72 LYS A O 1
ATOM 587 N N . ARG A 1 73 ? 13.280 -0.964 -13.507 1.00 75.75 73 ARG A N 1
ATOM 588 C CA . ARG A 1 73 ? 12.642 -0.333 -14.676 1.00 75.75 73 ARG A CA 1
ATOM 589 C C . ARG A 1 73 ? 13.506 0.778 -15.272 1.00 75.75 73 ARG A C 1
ATOM 591 O O . ARG A 1 73 ? 13.752 0.764 -16.471 1.00 75.75 73 ARG A O 1
ATOM 598 N N . ARG A 1 74 ? 14.022 1.697 -14.447 1.00 73.31 74 ARG A N 1
ATOM 599 C CA . ARG A 1 74 ? 14.904 2.786 -14.911 1.00 73.31 74 ARG A CA 1
ATOM 600 C C . ARG A 1 74 ? 16.168 2.269 -15.603 1.00 73.31 74 ARG A C 1
ATOM 602 O O . ARG A 1 74 ? 16.485 2.751 -16.681 1.00 73.31 74 ARG A O 1
ATOM 609 N N . LYS A 1 75 ? 16.841 1.261 -15.030 1.00 72.44 75 LYS A N 1
ATOM 610 C CA . LYS A 1 75 ? 18.021 0.638 -15.659 1.00 72.44 75 LYS A CA 1
ATOM 611 C C . LYS A 1 75 ? 17.687 -0.007 -17.011 1.00 72.44 75 LYS A C 1
ATOM 613 O O . LYS A 1 75 ? 18.453 0.150 -17.953 1.00 72.44 75 LYS A O 1
ATOM 618 N N . LYS A 1 76 ? 16.531 -0.676 -17.126 1.00 79.62 76 LYS A N 1
ATOM 619 C CA . LYS A 1 76 ? 16.069 -1.283 -18.387 1.00 79.62 76 LYS A CA 1
ATOM 620 C C . LYS A 1 76 ? 15.844 -0.235 -19.484 1.00 79.62 76 LYS A C 1
ATOM 622 O O . LYS A 1 76 ? 16.306 -0.426 -20.601 1.00 79.62 76 LYS A O 1
ATOM 627 N N . TYR A 1 77 ? 15.153 0.864 -19.167 1.00 72.50 77 TYR A N 1
ATOM 628 C CA . TYR A 1 77 ? 14.892 1.927 -20.145 1.00 72.50 77 TYR A CA 1
ATOM 629 C C . TYR A 1 77 ? 16.165 2.668 -20.570 1.00 72.50 77 TYR A C 1
ATOM 631 O O . TYR A 1 77 ? 16.272 3.030 -21.736 1.00 72.50 77 TYR A O 1
ATOM 639 N N . GLN A 1 78 ? 17.137 2.842 -19.666 1.00 71.56 78 GLN A N 1
ATOM 640 C CA . GLN A 1 78 ? 18.428 3.440 -20.015 1.00 71.56 78 GLN A CA 1
ATOM 641 C C . GLN A 1 78 ? 19.184 2.584 -21.041 1.00 71.56 78 GLN A C 1
ATOM 643 O O . GLN A 1 78 ? 19.573 3.095 -22.082 1.00 71.56 78 GLN A O 1
ATOM 648 N N . GLY A 1 79 ? 19.285 1.269 -20.809 1.00 71.31 79 GLY A N 1
ATOM 649 C CA . GLY A 1 79 ? 19.959 0.366 -21.748 1.00 71.31 79 GLY A CA 1
ATOM 650 C C . GLY A 1 79 ? 19.299 0.306 -23.131 1.00 71.31 79 GLY A C 1
ATOM 651 O O . GLY A 1 79 ? 20.000 0.182 -24.130 1.00 71.31 79 GLY A O 1
ATOM 652 N N . LEU A 1 80 ? 17.967 0.445 -23.208 1.00 70.06 80 LEU A N 1
ATOM 653 C CA . LEU A 1 80 ? 17.265 0.562 -24.493 1.00 70.06 80 LEU A CA 1
ATOM 654 C C . LEU A 1 80 ? 17.659 1.839 -25.243 1.00 70.06 80 LEU A C 1
ATOM 656 O O . LEU A 1 80 ? 17.894 1.788 -26.446 1.00 70.06 80 LEU A O 1
ATOM 660 N N . LYS A 1 81 ? 17.735 2.970 -24.533 1.00 65.44 81 LYS A N 1
ATOM 661 C CA . LYS A 1 81 ? 18.074 4.264 -25.129 1.00 65.44 81 LYS A CA 1
ATOM 662 C C . LYS A 1 81 ? 19.506 4.262 -25.671 1.00 65.44 81 LYS A C 1
ATOM 664 O O . LYS A 1 81 ? 19.721 4.597 -26.835 1.00 65.44 81 LYS A O 1
ATOM 669 N N . ASP A 1 82 ? 20.443 3.757 -24.873 1.00 73.06 82 ASP A N 1
ATOM 670 C CA . ASP A 1 82 ? 21.852 3.636 -25.255 1.00 73.06 82 ASP A CA 1
ATOM 671 C C . ASP A 1 82 ? 22.035 2.691 -26.465 1.00 73.06 82 ASP A C 1
ATOM 673 O O . ASP A 1 82 ? 22.896 2.921 -27.315 1.00 73.06 82 ASP A O 1
ATOM 677 N N . ALA A 1 83 ? 21.219 1.634 -26.579 1.00 71.25 83 ALA A N 1
ATOM 678 C CA . ALA A 1 83 ? 21.237 0.721 -27.725 1.00 71.25 83 ALA A CA 1
ATOM 679 C C . ALA A 1 83 ? 20.716 1.389 -29.009 1.00 71.25 83 ALA A C 1
ATOM 681 O O . ALA A 1 83 ? 21.363 1.292 -30.052 1.00 71.25 83 ALA A O 1
ATOM 682 N N . THR A 1 84 ? 19.598 2.119 -28.926 1.00 72.19 84 THR A N 1
ATOM 683 C CA . THR A 1 84 ? 19.038 2.839 -30.081 1.00 72.19 84 THR A CA 1
ATOM 684 C C . THR A 1 84 ? 19.963 3.946 -30.588 1.00 72.19 84 THR A C 1
ATOM 686 O O . THR A 1 84 ? 20.098 4.131 -31.796 1.00 72.19 84 THR A O 1
ATOM 689 N N . GLU A 1 85 ? 20.655 4.651 -29.687 1.00 77.62 85 GLU A N 1
ATOM 690 C CA . GLU A 1 85 ? 21.612 5.699 -30.060 1.00 77.62 85 GLU A CA 1
ATOM 691 C C . GLU A 1 85 ? 22.841 5.114 -30.777 1.00 77.62 85 GLU A C 1
ATOM 693 O O . GLU A 1 85 ? 23.291 5.666 -31.783 1.00 77.62 85 GLU A O 1
ATOM 698 N N . LYS A 1 86 ? 23.345 3.952 -30.334 1.00 72.88 86 LYS A N 1
ATOM 699 C CA . LYS A 1 86 ? 24.448 3.243 -31.010 1.00 72.88 86 LYS A CA 1
ATOM 700 C C . LYS A 1 86 ? 24.065 2.746 -32.403 1.00 72.88 86 LYS A C 1
ATOM 702 O O . LYS A 1 86 ? 24.858 2.874 -33.335 1.00 72.88 86 LYS A O 1
ATOM 707 N N . GLU A 1 87 ? 22.859 2.207 -32.565 1.00 75.62 87 GLU A N 1
ATOM 708 C CA . GLU A 1 87 ? 22.370 1.730 -33.862 1.00 75.62 87 GLU A CA 1
ATOM 709 C C . GLU A 1 87 ? 22.236 2.881 -34.873 1.00 75.62 87 GLU A C 1
ATOM 711 O O . GLU A 1 87 ? 22.693 2.779 -36.013 1.00 75.62 87 GLU A O 1
ATOM 716 N N . GLN A 1 88 ? 21.707 4.029 -34.437 1.00 75.44 88 GLN A N 1
ATOM 717 C CA . GLN A 1 88 ? 21.627 5.231 -35.270 1.00 75.44 88 GLN A CA 1
ATOM 718 C C . GLN A 1 88 ? 23.011 5.756 -35.674 1.00 75.44 88 GLN A C 1
ATOM 720 O O . GLN A 1 88 ? 23.222 6.103 -36.838 1.00 75.44 88 GLN A O 1
ATOM 725 N N . GLN A 1 89 ? 23.976 5.777 -34.750 1.00 77.12 89 GLN A N 1
ATOM 726 C CA . GLN A 1 89 ? 25.354 6.174 -35.056 1.00 77.12 89 GLN A CA 1
ATOM 727 C C . GLN A 1 89 ? 25.996 5.250 -36.098 1.00 77.12 89 GLN A C 1
ATOM 729 O O . GLN A 1 89 ? 26.608 5.733 -37.054 1.00 77.12 89 GLN A O 1
ATOM 734 N N . GLN A 1 90 ? 25.807 3.935 -35.967 1.00 76.12 90 GLN A N 1
ATOM 735 C CA . GLN A 1 90 ? 26.341 2.962 -36.918 1.00 76.12 90 GLN A CA 1
ATOM 736 C C . GLN A 1 90 ? 25.713 3.120 -38.310 1.00 76.12 90 GLN A C 1
ATOM 738 O O . GLN A 1 90 ? 26.420 3.095 -39.320 1.00 76.12 90 GLN A O 1
ATOM 743 N N . ASN A 1 91 ? 24.401 3.350 -38.373 1.00 80.12 91 ASN A N 1
ATOM 744 C CA . ASN A 1 91 ? 23.693 3.594 -39.628 1.00 80.12 91 ASN A CA 1
ATOM 745 C C . ASN A 1 91 ? 24.175 4.878 -40.318 1.00 80.12 91 ASN A C 1
ATOM 747 O O . ASN A 1 91 ? 24.399 4.880 -41.532 1.0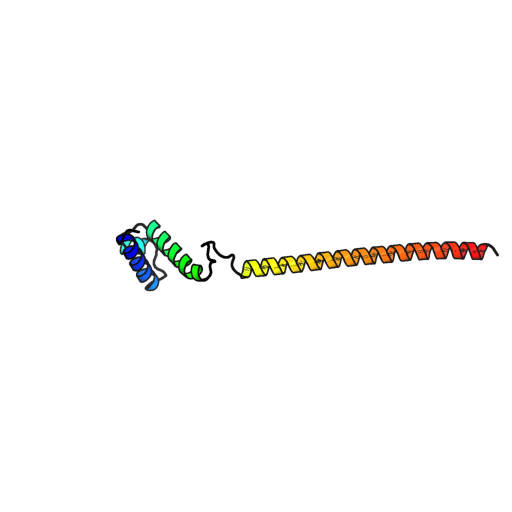0 80.12 91 ASN A O 1
ATOM 751 N N . ASN A 1 92 ? 24.433 5.940 -39.553 1.00 81.75 92 ASN A N 1
ATOM 752 C CA . ASN A 1 92 ? 24.991 7.187 -40.079 1.00 81.75 92 ASN A CA 1
ATOM 753 C C . ASN A 1 92 ? 26.422 7.004 -40.616 1.00 81.75 92 ASN A C 1
ATOM 755 O O . ASN A 1 92 ? 26.735 7.483 -41.709 1.00 81.75 92 ASN A O 1
ATOM 759 N N . LEU A 1 93 ? 27.276 6.260 -39.903 1.00 78.25 93 LEU A N 1
ATOM 760 C CA . LEU A 1 93 ? 28.632 5.917 -40.356 1.00 78.25 93 LEU A CA 1
ATOM 761 C C . LEU A 1 93 ? 28.613 5.095 -41.649 1.00 78.25 93 LEU A C 1
ATOM 763 O O . LEU A 1 93 ? 29.382 5.369 -42.573 1.00 78.25 93 LEU A O 1
ATOM 767 N N . ASN A 1 94 ? 27.723 4.107 -41.736 1.00 76.75 94 ASN A N 1
ATOM 768 C CA . ASN A 1 94 ? 27.566 3.287 -42.931 1.00 76.75 94 ASN A CA 1
ATOM 769 C C . ASN A 1 94 ? 27.110 4.138 -44.123 1.00 76.75 94 ASN A C 1
ATOM 771 O O . ASN A 1 94 ? 27.715 4.055 -45.191 1.00 76.75 94 ASN A O 1
ATOM 775 N N . LYS A 1 95 ? 26.115 5.014 -43.934 1.00 75.81 95 LYS A N 1
ATOM 776 C CA . LYS A 1 95 ? 25.629 5.928 -44.979 1.00 75.81 95 LYS A CA 1
ATOM 777 C C . LYS A 1 95 ? 26.741 6.841 -45.505 1.00 75.81 95 LYS A C 1
ATOM 779 O O . LYS A 1 95 ? 26.877 6.981 -46.718 1.00 75.81 95 LYS A O 1
ATOM 784 N N . LYS A 1 96 ? 27.580 7.385 -44.615 1.00 78.88 96 LYS A N 1
ATOM 785 C CA . LYS A 1 96 ? 28.746 8.200 -44.993 1.00 78.88 96 LYS A CA 1
ATOM 786 C C . LYS A 1 96 ? 29.753 7.407 -45.838 1.00 78.88 96 LYS A C 1
ATOM 788 O O . LYS A 1 96 ? 30.129 7.856 -46.914 1.00 78.88 96 LYS A O 1
ATOM 793 N N . LYS A 1 97 ? 30.095 6.176 -45.430 1.00 73.38 97 LYS A N 1
ATOM 794 C CA . LYS A 1 97 ? 30.999 5.296 -46.200 1.00 73.38 97 LYS A CA 1
ATOM 795 C C . LYS A 1 97 ? 30.493 5.003 -47.617 1.00 73.38 97 LYS A C 1
ATOM 797 O O . LYS A 1 97 ? 31.303 4.896 -48.534 1.00 73.38 97 LYS A O 1
ATOM 802 N N . TYR A 1 98 ? 29.183 4.841 -47.808 1.00 67.88 98 TYR A N 1
ATOM 803 C CA . TYR A 1 98 ? 28.609 4.623 -49.141 1.00 67.88 98 TYR A CA 1
ATOM 804 C C . TYR A 1 98 ? 28.702 5.864 -50.031 1.00 67.88 98 TYR A C 1
ATOM 806 O O . TYR A 1 98 ? 28.991 5.727 -51.218 1.00 67.88 98 TYR A O 1
ATOM 814 N N . GLN A 1 99 ? 28.509 7.059 -49.467 1.00 72.62 99 GLN A N 1
ATOM 815 C CA . GLN A 1 99 ? 28.675 8.310 -50.212 1.00 72.62 99 GLN A CA 1
ATOM 816 C C . GLN A 1 99 ? 30.128 8.515 -50.649 1.00 72.62 99 GLN A C 1
ATOM 818 O O . GLN A 1 99 ? 30.371 8.776 -51.826 1.00 72.62 99 GLN A O 1
ATOM 823 N N . ASP A 1 100 ? 31.085 8.284 -49.748 1.00 74.94 100 ASP A N 1
ATOM 824 C CA . ASP A 1 100 ? 32.513 8.413 -50.053 1.00 74.94 100 ASP A CA 1
ATOM 825 C C . ASP A 1 100 ? 32.951 7.412 -51.141 1.00 74.94 100 ASP A C 1
ATOM 827 O O . ASP A 1 100 ? 33.648 7.775 -52.089 1.00 74.94 100 ASP A O 1
ATOM 831 N N . LYS A 1 101 ? 32.485 6.154 -51.069 1.00 75.69 101 LYS A N 1
ATOM 832 C CA . LYS A 1 101 ? 32.747 5.134 -52.104 1.00 75.69 101 LYS A CA 1
ATOM 833 C C . LYS A 1 101 ? 32.123 5.483 -53.457 1.00 75.69 101 LYS A C 1
ATOM 835 O O . LYS A 1 101 ? 32.764 5.278 -54.486 1.00 75.69 101 LYS A O 1
ATOM 840 N N . GLY A 1 102 ? 30.890 5.992 -53.464 1.00 75.12 102 GLY A N 1
ATOM 841 C CA . GLY A 1 102 ? 30.216 6.432 -54.688 1.00 75.12 102 GLY A CA 1
ATOM 842 C C . GLY A 1 102 ? 30.961 7.586 -55.359 1.00 75.12 102 GLY A C 1
ATOM 843 O O . GLY A 1 102 ? 31.192 7.553 -56.566 1.00 75.12 102 GLY A O 1
ATOM 844 N N . PHE A 1 103 ? 31.419 8.555 -54.563 1.00 75.38 103 PHE A N 1
ATOM 845 C CA . PHE A 1 103 ? 32.247 9.664 -55.033 1.00 75.38 103 PHE A CA 1
ATOM 846 C C . PHE A 1 103 ? 33.576 9.180 -55.638 1.00 75.38 103 PHE A C 1
ATOM 848 O O . PHE A 1 103 ? 33.917 9.558 -56.759 1.00 75.38 103 PHE A O 1
ATOM 855 N N . LEU A 1 104 ? 34.285 8.279 -54.948 1.00 75.69 104 LEU A N 1
ATOM 856 C CA . LEU A 1 104 ? 35.532 7.673 -55.433 1.00 75.69 104 LEU A CA 1
ATOM 857 C C . LEU A 1 104 ? 35.345 6.920 -56.758 1.00 75.69 104 LEU A C 1
ATOM 859 O O . LEU A 1 104 ? 36.172 7.061 -57.656 1.00 75.69 104 LEU A O 1
ATOM 863 N N . ALA A 1 105 ? 34.259 6.159 -56.909 1.00 78.50 105 ALA A N 1
ATOM 864 C CA . ALA A 1 105 ? 33.979 5.397 -58.127 1.00 78.50 105 ALA A CA 1
ATOM 865 C C . ALA A 1 105 ? 33.722 6.302 -59.344 1.00 78.50 105 ALA A C 1
ATOM 867 O O . ALA A 1 105 ? 34.236 6.041 -60.435 1.00 78.50 105 ALA A O 1
ATOM 868 N N . VAL A 1 106 ? 32.963 7.387 -59.157 1.00 81.25 106 VAL A N 1
ATOM 869 C CA . VAL A 1 106 ? 32.719 8.385 -60.211 1.00 81.25 106 VAL A CA 1
ATOM 870 C C . VAL A 1 106 ? 34.021 9.095 -60.590 1.00 81.25 106 VAL A C 1
ATOM 872 O O . VAL A 1 106 ? 34.316 9.245 -61.776 1.00 81.25 106 VAL A O 1
ATOM 875 N N . HIS A 1 107 ? 34.833 9.470 -59.598 1.00 79.81 107 HIS A N 1
ATOM 876 C CA . HIS A 1 107 ? 36.114 10.137 -59.822 1.00 79.81 107 HIS A CA 1
ATOM 877 C C . HIS A 1 107 ? 37.125 9.245 -60.564 1.00 79.81 107 HIS A C 1
ATOM 879 O O . HIS A 1 107 ? 37.758 9.694 -61.519 1.00 79.81 107 HIS A O 1
ATOM 885 N N . LEU A 1 108 ?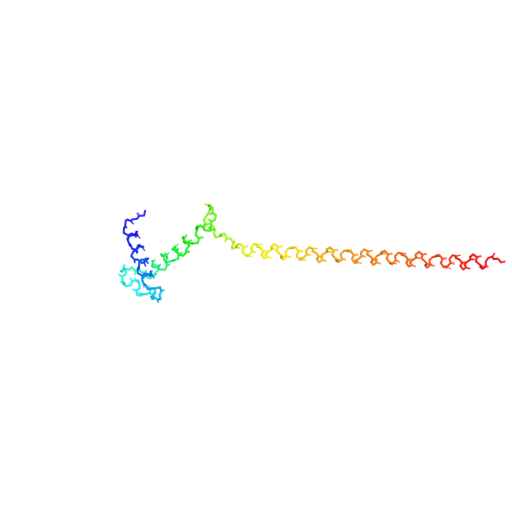 37.224 7.960 -60.199 1.00 83.62 108 LEU A N 1
ATOM 886 C CA . LEU A 1 108 ? 38.067 6.986 -60.903 1.00 83.62 108 LEU A CA 1
ATOM 887 C C . LEU A 1 108 ? 37.632 6.801 -62.359 1.00 83.62 108 LEU A C 1
ATOM 889 O O . LEU A 1 108 ? 38.475 6.787 -63.252 1.00 83.62 108 LEU A O 1
ATOM 893 N N . LYS A 1 109 ? 36.322 6.694 -62.615 1.00 84.19 109 LYS A N 1
ATOM 894 C CA . LYS A 1 109 ? 35.794 6.552 -63.979 1.00 84.19 109 LYS A CA 1
ATOM 895 C C . LYS A 1 109 ? 36.136 7.769 -64.843 1.00 84.19 109 LYS A C 1
ATOM 897 O O . LYS A 1 109 ? 36.529 7.605 -65.994 1.00 84.19 109 LYS A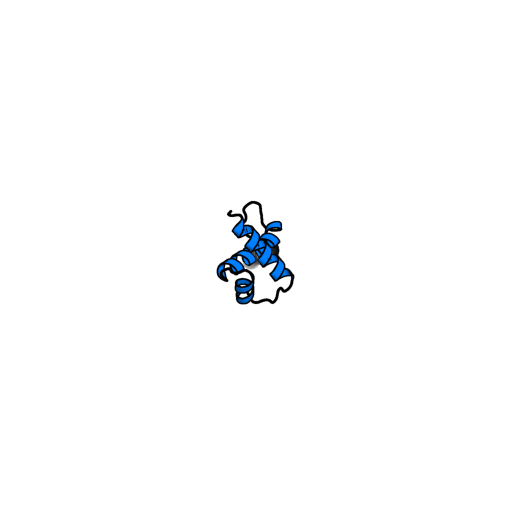 O 1
ATOM 902 N N . TYR A 1 110 ? 36.036 8.971 -64.274 1.00 84.88 110 TYR A N 1
ATOM 903 C CA . TYR A 1 110 ? 36.410 10.213 -64.949 1.00 84.88 110 TYR A CA 1
ATOM 904 C C . TYR A 1 110 ? 37.907 10.275 -65.285 1.00 84.88 110 TYR A C 1
ATOM 906 O O . TYR A 1 110 ? 38.267 10.650 -66.396 1.00 84.88 110 TYR A O 1
ATOM 914 N N . LEU A 1 111 ? 38.781 9.862 -64.360 1.00 85.31 111 LEU A N 1
ATOM 915 C CA . LEU A 1 111 ? 40.230 9.810 -64.590 1.00 85.31 111 LEU A CA 1
ATOM 916 C C . LEU A 1 111 ? 40.620 8.799 -65.677 1.00 85.31 111 LEU A C 1
ATOM 918 O O . LEU A 1 111 ? 41.483 9.090 -66.500 1.00 85.31 111 LEU A O 1
ATOM 922 N N . MET A 1 112 ? 39.975 7.630 -65.700 1.00 84.94 112 MET A N 1
ATOM 923 C CA . MET A 1 112 ? 40.251 6.582 -66.691 1.00 84.94 112 MET A CA 1
ATOM 924 C C . MET A 1 112 ? 39.772 6.958 -68.099 1.00 84.94 112 MET A C 1
ATOM 926 O O . MET A 1 112 ? 40.372 6.520 -69.070 1.00 84.94 112 MET A O 1
ATOM 930 N N . ALA A 1 113 ? 38.730 7.787 -68.216 1.00 82.12 113 ALA A N 1
ATOM 931 C CA . ALA A 1 113 ? 38.214 8.284 -69.494 1.00 82.12 113 ALA A CA 1
ATOM 932 C C . ALA A 1 113 ? 39.005 9.477 -70.070 1.00 82.12 113 ALA A C 1
ATOM 934 O O . ALA A 1 113 ? 38.677 9.962 -71.149 1.00 82.12 113 ALA A O 1
ATOM 935 N N . ARG A 1 114 ? 40.002 9.989 -69.335 1.00 77.38 114 ARG A N 1
ATOM 936 C CA . ARG A 1 114 ? 40.809 11.166 -69.704 1.00 77.38 114 ARG A CA 1
ATOM 937 C C . ARG A 1 114 ? 42.192 10.816 -70.279 1.00 77.38 114 ARG A C 1
ATOM 939 O O . ARG A 1 114 ? 43.002 11.724 -70.449 1.00 77.38 114 ARG A O 1
ATOM 946 N N . LYS A 1 115 ? 42.460 9.529 -70.521 1.00 56.47 115 LYS A N 1
ATOM 947 C CA . LYS A 1 115 ? 43.625 9.009 -71.254 1.00 56.47 115 LYS A CA 1
ATOM 948 C C . LYS A 1 115 ? 43.223 8.679 -72.682 1.00 56.47 115 LYS A C 1
ATOM 950 O O . LYS A 1 115 ? 44.086 8.873 -73.560 1.00 56.47 115 LYS A O 1
#

pLDDT: mean 76.07, std 12.66, range [46.12, 92.62]